Protein AF-A0A7K0TEB4-F1 (afdb_monomer_lite)

Radius of gyration: 22.7 Å; chains: 1; bounding box: 32×31×73 Å

Foldseek 3Di:
DPPPPDDDDQDPVNVVVVVVCVLPDPVCVVVNVVVVVVVCVVLVPDAACVVCVPVLVVCCVVPVVVSVVCVVVVSRHD

pLDDT: mean 90.93, std 8.59, range [52.44, 97.0]

Sequence (78 aa):
MSEKTQLPELGSVGLFRFAWRQLTSMRTALVLLMMLGLAAIPGSLIPQRTQNPMAVSAYFKSSPSQAKWMDQLSLFDV

Structure (mmCIF, N/CA/C/O backbone):
data_AF-A0A7K0TEB4-F1
#
_entry.id   AF-A0A7K0TEB4-F1
#
loop_
_atom_site.group_PDB
_atom_site.id
_atom_site.type_symbol
_atom_site.label_atom_id
_atom_site.label_alt_id
_atom_site.label_comp_id
_atom_site.label_asym_id
_atom_site.label_entity_id
_atom_site.label_seq_id
_atom_site.pdbx_PDB_ins_code
_atom_site.Cartn_x
_atom_site.Cartn_y
_atom_site.Cartn_z
_atom_site.occupancy
_atom_site.B_iso_or_equiv
_atom_site.auth_seq_id
_atom_site.auth_comp_id
_atom_site.auth_asym_id
_atom_site.auth_atom_id
_atom_site.pdbx_PDB_model_num
ATOM 1 N N . MET A 1 1 ? -15.783 -2.210 53.212 1.00 52.44 1 MET A N 1
ATOM 2 C CA . MET A 1 1 ? -16.130 -2.952 51.979 1.00 52.44 1 MET A CA 1
ATOM 3 C C . MET A 1 1 ? -15.254 -2.418 50.863 1.00 52.44 1 MET A C 1
ATOM 5 O O . MET A 1 1 ? -15.384 -1.254 50.527 1.00 52.44 1 MET A O 1
ATOM 9 N N . SER A 1 2 ? -14.293 -3.209 50.381 1.00 62.31 2 SER A N 1
ATOM 10 C CA . SER A 1 2 ? -13.471 -2.829 49.226 1.00 62.31 2 SER A CA 1
ATOM 11 C C . SER A 1 2 ? -14.242 -3.246 47.976 1.00 62.31 2 SER A C 1
ATOM 13 O O . SER A 1 2 ? -14.336 -4.434 47.668 1.00 62.31 2 SER A O 1
ATOM 15 N N . GLU A 1 3 ? -14.907 -2.280 47.350 1.00 70.50 3 GLU A N 1
ATOM 16 C CA . GLU A 1 3 ? -15.635 -2.474 46.100 1.00 70.50 3 GLU A CA 1
ATOM 17 C C . GLU A 1 3 ? -14.605 -2.749 45.000 1.00 70.50 3 GLU A C 1
ATOM 19 O O . GLU A 1 3 ? -13.813 -1.883 44.631 1.00 70.50 3 GLU A O 1
ATOM 24 N N . LYS A 1 4 ? -14.526 -4.004 44.550 1.00 67.94 4 LYS A N 1
ATOM 25 C CA . LYS A 1 4 ? -13.622 -4.397 43.470 1.00 67.94 4 LYS A CA 1
ATOM 26 C C . LYS A 1 4 ? -14.205 -3.876 42.165 1.00 67.94 4 LYS A C 1
ATOM 28 O O . LYS A 1 4 ? -15.107 -4.498 41.608 1.00 67.94 4 LYS A O 1
ATOM 33 N N . THR A 1 5 ? -13.691 -2.748 41.689 1.00 70.44 5 THR A N 1
ATOM 34 C CA . THR A 1 5 ? -13.999 -2.212 40.362 1.00 70.44 5 THR A CA 1
ATOM 35 C C . THR A 1 5 ? -13.630 -3.261 39.315 1.00 70.44 5 THR A C 1
ATOM 37 O O . THR A 1 5 ? -12.453 -3.467 39.023 1.00 70.44 5 THR A O 1
ATOM 40 N N . GLN A 1 6 ? -14.620 -3.973 38.776 1.00 73.06 6 GLN A N 1
ATOM 41 C CA . GLN A 1 6 ? -14.392 -4.883 37.659 1.00 73.06 6 GLN A CA 1
ATOM 42 C C . GLN A 1 6 ? -14.187 -4.040 36.403 1.00 73.06 6 GLN A C 1
ATOM 44 O O . GLN A 1 6 ? -15.128 -3.457 35.866 1.00 73.06 6 GLN A O 1
ATOM 49 N N . LEU A 1 7 ? -12.930 -3.909 35.982 1.00 74.06 7 LEU A N 1
ATOM 50 C CA . LEU A 1 7 ? -12.588 -3.238 34.737 1.00 74.06 7 LEU A CA 1
ATOM 51 C C . LEU A 1 7 ? -13.012 -4.147 33.576 1.00 74.06 7 LEU A C 1
ATOM 53 O O . LEU A 1 7 ? -12.637 -5.320 33.571 1.00 74.06 7 LEU A O 1
ATOM 57 N N . PRO A 1 8 ? -13.785 -3.646 32.600 1.00 76.19 8 PRO A N 1
ATOM 58 C CA . PRO A 1 8 ? -14.133 -4.438 31.432 1.00 76.19 8 PRO A CA 1
ATOM 59 C C . PRO A 1 8 ? -12.859 -4.777 30.652 1.00 76.19 8 PRO A C 1
ATOM 61 O O . PRO A 1 8 ? -12.113 -3.881 30.249 1.00 76.19 8 PRO A O 1
ATOM 64 N N . GLU A 1 9 ? -12.608 -6.068 30.437 1.00 81.00 9 GLU A N 1
ATOM 65 C CA . GLU A 1 9 ? -11.471 -6.505 29.633 1.00 81.00 9 GLU A CA 1
ATOM 66 C C . GLU A 1 9 ? -11.678 -6.089 28.173 1.00 81.00 9 GLU A C 1
ATOM 68 O O . GLU A 1 9 ? -12.726 -6.327 27.563 1.00 81.00 9 GLU A O 1
ATOM 73 N N . LEU A 1 10 ? -10.675 -5.418 27.603 1.00 80.62 10 LEU A N 1
ATOM 74 C CA . LEU A 1 10 ? -10.687 -5.016 26.202 1.00 80.62 10 LEU A CA 1
ATOM 75 C C . LEU A 1 10 ? -10.551 -6.264 25.328 1.00 80.62 10 LEU A C 1
ATOM 77 O O . LEU A 1 10 ? -9.449 -6.715 25.029 1.00 80.62 10 LEU A O 1
ATOM 81 N N . GLY A 1 11 ? -11.686 -6.802 24.886 1.00 89.88 11 GLY A N 1
ATOM 82 C CA . GLY A 1 11 ? -11.710 -7.818 23.838 1.00 89.88 11 GLY A CA 1
ATOM 83 C C . GLY A 1 11 ? -11.094 -7.306 22.528 1.00 89.88 11 GLY A C 1
ATOM 84 O O . GLY A 1 11 ? -10.915 -6.101 22.326 1.00 89.88 11 GLY A O 1
ATOM 85 N N . SER A 1 12 ? -10.827 -8.215 21.589 1.00 94.56 12 SER A N 1
ATOM 86 C CA . SER A 1 12 ? -10.243 -7.917 20.265 1.00 94.56 12 SER A CA 1
ATOM 87 C C . SER A 1 12 ? -10.959 -6.783 19.517 1.00 94.56 12 SER A C 1
ATOM 89 O O . SER A 1 12 ? -10.322 -5.905 18.935 1.00 94.56 12 SER A O 1
ATOM 91 N N . VAL A 1 13 ? -12.290 -6.742 19.603 1.00 94.94 13 VAL A N 1
ATOM 92 C CA . VAL A 1 13 ? -13.122 -5.678 19.017 1.00 94.94 13 VAL A CA 1
ATOM 93 C C . VAL A 1 13 ? -12.859 -4.320 19.682 1.00 94.94 13 VAL A C 1
ATOM 95 O O . VAL A 1 13 ? -12.796 -3.289 19.009 1.00 94.94 13 VAL A O 1
ATOM 98 N N . GLY A 1 14 ? -12.670 -4.305 21.004 1.00 94.00 14 GLY A N 1
ATOM 99 C CA . GLY A 1 14 ? -12.323 -3.106 21.766 1.00 94.00 14 GLY A CA 1
ATOM 100 C C . GLY A 1 14 ? -10.962 -2.543 21.364 1.00 94.00 14 GLY A C 1
ATOM 101 O O . GLY A 1 14 ? -10.845 -1.332 21.167 1.00 94.00 14 GLY A O 1
ATOM 102 N N . LEU A 1 15 ? -9.974 -3.418 21.158 1.00 94.50 15 LEU A N 1
ATOM 103 C CA . LEU A 1 15 ? -8.642 -3.046 20.674 1.00 94.50 15 LEU A CA 1
ATOM 104 C C . LEU A 1 15 ? -8.689 -2.445 19.266 1.00 94.50 15 LEU A C 1
ATOM 106 O O . LEU A 1 15 ? -8.127 -1.373 19.046 1.00 94.50 15 LEU A O 1
ATOM 110 N N . PHE A 1 16 ? -9.410 -3.071 18.331 1.00 96.69 16 PHE A N 1
ATOM 111 C CA . PHE A 1 16 ? -9.545 -2.548 16.969 1.00 96.69 16 PHE A CA 1
ATOM 112 C C . PHE A 1 16 ? -10.213 -1.167 16.952 1.00 96.69 16 PHE A C 1
ATOM 114 O O . PHE A 1 16 ? -9.720 -0.231 16.323 1.00 96.69 16 PHE A O 1
ATOM 121 N N . ARG A 1 17 ? -11.303 -0.999 17.710 1.00 95.12 17 ARG A N 1
ATOM 122 C CA . ARG A 1 17 ? -11.999 0.290 17.830 1.00 95.12 17 ARG A CA 1
ATOM 123 C C . ARG A 1 17 ? -11.121 1.363 18.476 1.00 95.12 17 ARG A C 1
ATOM 125 O O . ARG A 1 17 ? -11.193 2.526 18.080 1.00 95.12 17 ARG A O 1
ATOM 132 N N . PHE A 1 18 ? -10.314 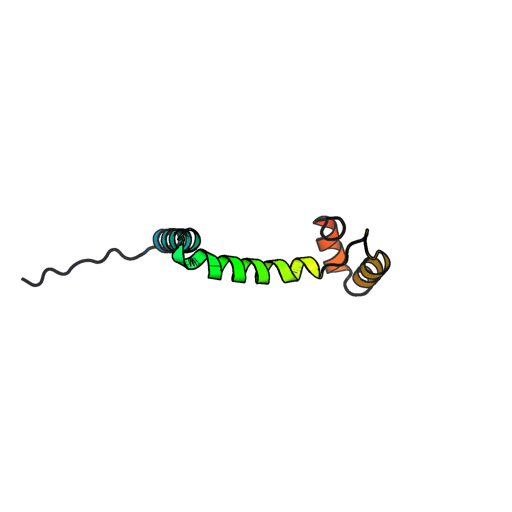1.000 19.471 1.00 93.31 18 PHE A N 1
ATOM 133 C CA . PHE A 1 18 ? -9.349 1.911 20.085 1.00 93.31 18 PHE A CA 1
ATOM 134 C C . PHE A 1 18 ? -8.276 2.349 19.081 1.00 93.31 18 PHE A C 1
ATOM 136 O O . PHE A 1 18 ? -8.058 3.551 18.921 1.00 93.31 18 PHE A O 1
ATOM 143 N N . ALA A 1 19 ? -7.679 1.403 18.351 1.00 94.56 19 ALA A N 1
ATOM 144 C CA . ALA A 1 19 ? -6.702 1.694 17.307 1.00 94.56 19 ALA A CA 1
ATOM 145 C C . ALA A 1 19 ? -7.291 2.627 16.238 1.00 94.56 19 ALA A C 1
ATOM 147 O O . ALA A 1 19 ? -6.685 3.645 15.910 1.00 94.56 19 ALA A O 1
ATOM 148 N N . TRP A 1 20 ? -8.519 2.358 15.783 1.00 95.31 20 TRP A N 1
ATOM 149 C CA . TRP A 1 20 ? -9.225 3.216 14.831 1.00 95.31 20 TRP A CA 1
ATOM 150 C C . TRP A 1 20 ? -9.364 4.659 15.329 1.00 95.31 20 TRP A C 1
ATOM 152 O O . TRP A 1 20 ? -9.012 5.599 14.621 1.00 95.31 20 TRP A O 1
ATOM 162 N N . ARG A 1 21 ? -9.790 4.853 16.585 1.00 94.19 21 ARG A N 1
ATOM 163 C CA . ARG A 1 21 ? -9.899 6.195 17.186 1.00 94.19 21 ARG A CA 1
ATOM 164 C C . ARG A 1 21 ? -8.556 6.917 17.264 1.00 94.19 21 ARG A C 1
ATOM 166 O O . ARG A 1 21 ? -8.527 8.143 17.174 1.00 94.19 21 ARG A O 1
ATOM 173 N N . GLN A 1 22 ? -7.460 6.184 17.449 1.00 92.69 22 GLN A N 1
ATOM 174 C CA . GLN A 1 22 ? -6.127 6.773 17.473 1.00 92.69 22 GLN A CA 1
ATOM 175 C C . GLN A 1 22 ? -5.652 7.193 16.076 1.00 92.69 22 GLN A C 1
ATOM 177 O O . GLN A 1 22 ? -4.975 8.213 15.955 1.00 92.69 22 GLN A O 1
ATOM 182 N N . LEU A 1 23 ? -6.039 6.461 15.030 1.00 93.50 23 LEU A N 1
ATOM 183 C CA . LEU A 1 23 ? -5.751 6.811 13.636 1.00 93.50 23 LEU A CA 1
ATOM 184 C C . LEU A 1 23 ? -6.562 8.024 13.150 1.00 93.50 23 LEU A C 1
ATOM 186 O O . LEU A 1 23 ? -6.090 8.771 12.304 1.00 93.50 23 LEU A O 1
ATOM 190 N N . THR A 1 24 ? -7.754 8.269 13.700 1.00 92.56 24 THR A N 1
ATOM 191 C CA . THR A 1 24 ? -8.613 9.401 13.297 1.00 92.56 24 THR A CA 1
ATOM 192 C C . THR A 1 24 ? -8.507 10.622 14.217 1.00 92.56 24 THR A C 1
ATOM 194 O O . THR A 1 24 ? -9.267 11.578 14.071 1.00 92.56 24 THR A O 1
ATOM 197 N N . SER A 1 25 ? -7.615 10.600 15.209 1.00 92.06 25 SER A N 1
ATOM 198 C CA . SER A 1 25 ? -7.411 11.729 16.122 1.00 92.06 25 SER A CA 1
ATOM 199 C C . SER A 1 25 ? -6.567 12.823 15.467 1.00 92.06 25 SER A C 1
ATOM 201 O O . SER A 1 25 ? -5.522 12.541 14.887 1.00 92.06 25 SER A O 1
ATOM 203 N N . MET A 1 26 ? -6.947 14.096 15.635 1.00 95.38 26 MET A N 1
ATOM 204 C CA . MET A 1 26 ?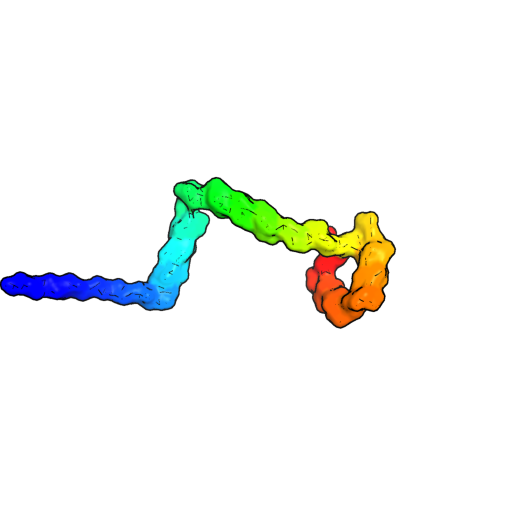 -6.147 15.230 15.142 1.00 95.38 26 MET A CA 1
ATOM 205 C C . MET A 1 26 ? -4.712 15.232 15.692 1.00 95.38 26 MET A C 1
ATOM 207 O O . MET A 1 26 ? -3.779 15.618 14.993 1.00 95.38 26 MET A O 1
ATOM 211 N N . ARG A 1 27 ? -4.519 14.770 16.937 1.00 94.31 27 ARG A N 1
ATOM 212 C CA . ARG A 1 27 ? -3.217 14.785 17.626 1.00 94.31 27 ARG A CA 1
ATOM 213 C C . ARG A 1 27 ? -2.143 13.988 16.884 1.00 94.31 27 ARG A C 1
ATOM 215 O O . ARG A 1 27 ? -0.974 14.353 16.930 1.00 94.31 27 ARG A O 1
ATOM 222 N N . THR A 1 28 ? -2.521 12.895 16.236 1.00 94.62 28 THR A N 1
ATOM 223 C CA . THR A 1 28 ? -1.592 11.988 15.552 1.00 94.62 28 THR A CA 1
ATOM 224 C C . THR A 1 28 ? -1.431 12.304 14.072 1.00 94.62 28 THR A C 1
ATOM 226 O O . THR A 1 28 ? -0.646 11.632 13.411 1.00 94.62 28 THR A O 1
ATOM 229 N N . ALA A 1 29 ? -2.099 13.337 13.547 1.00 93.12 29 ALA A N 1
ATOM 230 C CA . ALA A 1 29 ? -2.135 13.626 12.115 1.00 93.12 29 ALA A CA 1
ATOM 231 C C . ALA A 1 29 ? -0.741 13.803 11.493 1.00 93.12 29 ALA A C 1
ATOM 233 O O . ALA A 1 29 ? -0.447 13.154 10.499 1.00 93.12 29 ALA A O 1
ATOM 234 N N . LEU A 1 30 ? 0.152 14.605 12.086 1.00 95.44 30 LEU A N 1
ATOM 235 C CA . LEU A 1 30 ? 1.504 14.804 11.534 1.00 95.44 30 LEU A CA 1
ATOM 236 C C . LEU A 1 30 ? 2.325 13.508 11.504 1.00 95.44 30 LEU A C 1
ATOM 238 O O . LEU A 1 30 ? 3.011 13.229 10.524 1.00 95.44 30 LEU A O 1
ATOM 242 N N . VAL A 1 31 ? 2.218 12.689 12.553 1.00 95.06 31 VAL A N 1
ATOM 243 C CA . VAL A 1 31 ? 2.887 11.381 12.609 1.00 95.06 31 VAL A CA 1
ATOM 244 C C . VAL A 1 31 ? 2.309 10.448 11.548 1.00 95.06 31 VAL A C 1
ATOM 246 O O . VAL A 1 31 ? 3.060 9.775 10.851 1.00 95.06 31 VAL A O 1
ATOM 249 N N . LEU A 1 32 ? 0.986 10.435 11.382 1.00 95.69 32 LEU A N 1
ATOM 250 C CA . LEU A 1 32 ? 0.304 9.650 10.354 1.00 95.69 32 LEU A CA 1
ATOM 251 C C . LEU A 1 32 ? 0.679 10.096 8.946 1.00 95.69 32 LEU A C 1
ATOM 253 O O . LEU A 1 32 ? 0.906 9.242 8.101 1.00 95.69 32 LEU A O 1
ATOM 257 N N . LEU A 1 33 ? 0.809 11.399 8.701 1.00 95.31 33 LEU A N 1
ATOM 258 C CA . LEU A 1 33 ? 1.280 11.932 7.425 1.00 95.31 33 LEU A CA 1
ATOM 259 C C . LEU A 1 33 ? 2.727 11.516 7.145 1.00 95.31 33 LEU A C 1
ATOM 261 O O . LEU A 1 33 ? 3.040 11.109 6.030 1.00 95.31 33 LEU A O 1
ATOM 265 N N . MET A 1 34 ? 3.599 11.542 8.155 1.00 96.62 34 MET A N 1
ATOM 266 C CA . MET A 1 34 ? 4.967 11.044 8.013 1.00 96.62 34 MET A CA 1
ATOM 267 C C . MET A 1 34 ? 4.993 9.539 7.716 1.00 96.62 34 MET A C 1
ATOM 269 O O . MET A 1 34 ? 5.675 9.106 6.790 1.00 96.62 34 MET A O 1
ATOM 273 N N . MET A 1 35 ? 4.217 8.742 8.456 1.00 96.19 35 MET A N 1
ATOM 274 C CA . MET A 1 35 ? 4.096 7.300 8.215 1.00 96.19 35 MET A CA 1
ATOM 275 C C . MET A 1 35 ? 3.516 6.998 6.831 1.00 96.19 35 MET A C 1
ATOM 277 O O . MET A 1 35 ? 4.004 6.097 6.155 1.00 96.19 35 MET A O 1
ATOM 281 N N . LEU A 1 36 ? 2.525 7.770 6.385 1.00 94.81 36 LEU A N 1
ATOM 282 C CA . LEU A 1 36 ? 1.944 7.666 5.050 1.00 94.81 36 LEU A CA 1
ATOM 283 C C . LEU A 1 36 ? 2.992 7.942 3.969 1.00 94.81 36 LEU A C 1
ATOM 285 O O . LEU A 1 36 ? 3.085 7.187 3.005 1.00 94.81 36 LEU A O 1
ATOM 289 N N . GLY A 1 37 ? 3.815 8.976 4.154 1.00 95.31 37 GLY A N 1
ATOM 290 C CA . GLY A 1 37 ? 4.926 9.277 3.255 1.00 95.31 37 GLY A CA 1
ATOM 291 C C . GLY A 1 37 ? 5.906 8.110 3.136 1.00 95.31 37 GLY A C 1
ATOM 292 O O . GLY A 1 37 ? 6.243 7.709 2.026 1.00 95.31 37 GLY A O 1
ATOM 293 N N . LEU A 1 38 ? 6.305 7.508 4.261 1.00 95.94 38 LEU A N 1
ATOM 294 C CA . LEU A 1 38 ? 7.187 6.333 4.265 1.00 95.94 38 LEU A CA 1
ATOM 295 C C . LEU A 1 38 ? 6.542 5.120 3.583 1.00 95.94 38 LEU A C 1
ATOM 297 O O . LEU A 1 38 ? 7.200 4.420 2.814 1.00 95.94 38 LEU A O 1
ATOM 301 N N . ALA A 1 39 ? 5.252 4.889 3.827 1.00 94.38 39 ALA A N 1
ATOM 302 C CA . ALA A 1 39 ? 4.506 3.790 3.225 1.00 94.38 39 ALA A CA 1
ATOM 303 C C . ALA A 1 39 ? 4.347 3.929 1.701 1.00 94.38 39 ALA A C 1
ATOM 305 O O . ALA A 1 39 ? 4.186 2.920 1.020 1.00 94.38 39 ALA A O 1
ATOM 306 N N . ALA A 1 40 ? 4.419 5.145 1.152 1.00 93.50 40 ALA A N 1
ATOM 307 C CA . ALA A 1 40 ? 4.325 5.389 -0.287 1.00 93.50 40 ALA A CA 1
ATOM 308 C C . ALA A 1 40 ? 5.627 5.078 -1.058 1.00 93.50 40 ALA A C 1
ATOM 310 O O . ALA A 1 40 ? 5.587 4.891 -2.273 1.00 93.50 40 ALA A O 1
ATOM 311 N N . ILE A 1 41 ? 6.777 4.991 -0.375 1.00 93.44 41 ILE A N 1
ATOM 312 C CA . ILE A 1 41 ? 8.097 4.810 -1.007 1.00 93.44 41 ILE A CA 1
ATOM 313 C C . ILE A 1 41 ? 8.216 3.496 -1.802 1.00 93.44 41 ILE A C 1
ATOM 315 O O . ILE A 1 41 ? 8.699 3.543 -2.927 1.00 93.44 41 ILE A O 1
ATOM 319 N N . PRO A 1 42 ? 7.795 2.316 -1.303 1.00 88.06 42 PRO A N 1
ATOM 320 C CA . PRO A 1 42 ? 8.017 1.062 -2.027 1.00 88.06 42 PRO A CA 1
ATOM 321 C C . PRO A 1 42 ? 7.343 1.021 -3.404 1.00 88.06 42 PRO A C 1
ATOM 323 O O . PRO A 1 42 ? 7.913 0.476 -4.348 1.00 88.06 42 PRO A O 1
ATOM 326 N N . GLY A 1 43 ? 6.155 1.622 -3.533 1.00 86.44 43 GLY A N 1
ATOM 327 C CA . GLY A 1 43 ? 5.420 1.664 -4.798 1.00 86.44 43 GLY A CA 1
ATOM 328 C C . GLY A 1 43 ? 6.138 2.465 -5.886 1.00 86.44 43 GLY A C 1
ATOM 329 O O . GLY A 1 43 ? 6.045 2.114 -7.057 1.00 86.44 43 GLY A O 1
ATOM 330 N N . SER A 1 44 ? 6.916 3.488 -5.517 1.00 86.00 44 SER A N 1
ATOM 331 C CA . SER A 1 44 ? 7.639 4.323 -6.486 1.00 86.00 44 SER A CA 1
ATOM 332 C C . SER A 1 44 ? 8.897 3.662 -7.060 1.00 86.00 44 SER A C 1
ATOM 334 O O . SER A 1 44 ? 9.446 4.153 -8.044 1.00 86.00 44 SER A O 1
ATOM 336 N N . LEU A 1 45 ? 9.352 2.547 -6.477 1.00 89.50 45 LEU A N 1
ATOM 337 C CA . LEU A 1 45 ? 10.525 1.799 -6.943 1.00 89.50 45 LEU A CA 1
ATOM 338 C C . LEU A 1 45 ? 10.191 0.779 -8.043 1.00 89.50 45 LEU A C 1
ATOM 340 O O . LEU A 1 45 ? 11.100 0.209 -8.648 1.00 89.50 45 LEU A O 1
ATOM 344 N N . ILE A 1 46 ? 8.904 0.517 -8.288 1.00 92.06 46 ILE A N 1
ATOM 345 C CA . ILE A 1 46 ? 8.460 -0.452 -9.293 1.00 92.06 46 ILE A CA 1
ATOM 346 C C . ILE A 1 46 ? 8.662 0.153 -10.693 1.00 92.06 46 ILE A C 1
ATOM 348 O O . ILE A 1 46 ? 8.125 1.229 -10.968 1.00 92.06 46 ILE A O 1
ATOM 352 N N . PRO A 1 47 ? 9.410 -0.511 -11.597 1.00 94.00 47 PRO A N 1
ATOM 353 C CA . PRO A 1 47 ? 9.686 0.032 -12.925 1.00 94.00 47 PRO A CA 1
ATOM 354 C C . PRO A 1 47 ? 8.403 0.130 -13.759 1.00 94.00 47 PRO A C 1
ATOM 356 O O . PRO A 1 47 ? 7.680 -0.847 -13.878 1.00 94.00 47 PRO A O 1
ATOM 359 N N . GLN A 1 48 ? 8.142 1.274 -14.390 1.00 95.06 48 GLN A N 1
ATOM 360 C CA . GLN A 1 48 ? 6.943 1.477 -15.217 1.00 95.06 48 GLN A CA 1
ATOM 361 C C . GLN A 1 48 ? 7.249 1.303 -16.710 1.00 95.06 48 GLN A C 1
ATOM 363 O O . GLN A 1 48 ? 8.266 1.815 -17.193 1.00 95.06 48 GLN A O 1
ATOM 368 N N . ARG A 1 49 ? 6.366 0.637 -17.474 1.00 94.31 49 ARG A N 1
ATOM 369 C CA . ARG A 1 49 ? 6.572 0.392 -18.920 1.00 94.31 49 ARG A CA 1
ATOM 370 C C . ARG A 1 49 ? 6.658 1.682 -19.729 1.00 94.31 49 ARG A C 1
ATOM 372 O O . ARG A 1 49 ? 7.495 1.774 -20.623 1.00 94.31 49 ARG A O 1
ATOM 379 N N . THR A 1 50 ? 5.851 2.681 -19.378 1.00 93.19 50 THR A N 1
ATOM 380 C CA . THR A 1 50 ? 5.818 3.994 -20.045 1.00 93.19 50 THR A CA 1
ATOM 381 C C . THR A 1 50 ? 7.100 4.800 -19.822 1.00 93.19 50 THR A C 1
ATOM 383 O O . THR A 1 50 ? 7.500 5.574 -20.686 1.00 93.19 50 THR A O 1
ATOM 386 N N . GLN A 1 51 ? 7.761 4.622 -18.673 1.00 93.56 51 GLN A N 1
ATOM 387 C CA . GLN A 1 51 ? 8.956 5.390 -18.304 1.00 93.56 51 GLN A CA 1
ATOM 388 C C . GLN A 1 51 ? 10.255 4.679 -18.695 1.00 93.56 51 GLN A C 1
ATOM 390 O O . GLN A 1 51 ? 11.197 5.321 -19.152 1.00 93.56 51 GLN A O 1
ATOM 395 N N . ASN A 1 52 ? 10.331 3.359 -18.499 1.00 94.19 52 ASN A N 1
ATOM 396 C CA . ASN A 1 52 ? 11.524 2.573 -18.798 1.00 94.19 52 ASN A CA 1
ATOM 397 C C . ASN A 1 52 ? 11.168 1.116 -19.172 1.00 94.19 52 ASN A C 1
ATOM 399 O O . ASN A 1 52 ? 11.266 0.207 -18.339 1.00 94.19 52 ASN A O 1
ATOM 403 N N . PRO A 1 53 ? 10.808 0.851 -20.441 1.00 93.88 53 PRO A N 1
ATOM 404 C CA . PRO A 1 53 ? 10.414 -0.488 -20.891 1.00 93.88 53 PRO A CA 1
ATOM 405 C C . PRO A 1 53 ? 11.564 -1.507 -20.824 1.00 93.88 53 PRO A C 1
ATOM 407 O O . PRO A 1 53 ? 11.338 -2.713 -20.670 1.00 93.88 53 PRO A O 1
ATOM 410 N N . MET A 1 54 ? 12.816 -1.040 -20.893 1.00 96.06 54 MET A N 1
ATOM 411 C CA . MET A 1 54 ? 13.994 -1.891 -20.728 1.00 96.06 54 MET A CA 1
ATOM 412 C C . MET A 1 54 ? 14.159 -2.381 -19.289 1.00 96.06 54 MET A C 1
ATOM 414 O O . MET A 1 54 ? 14.484 -3.551 -19.094 1.0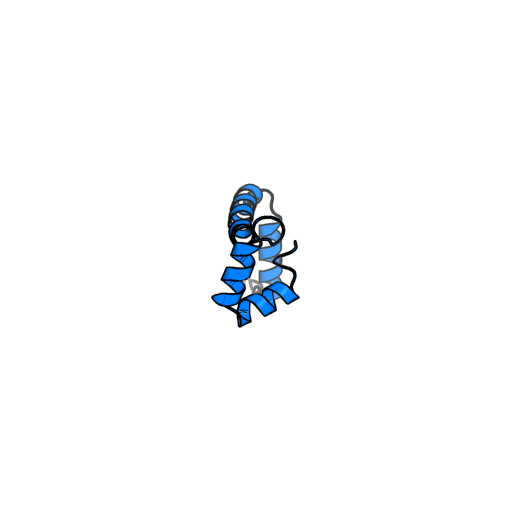0 96.06 54 MET A O 1
ATOM 418 N N . ALA A 1 55 ? 13.910 -1.529 -18.290 1.00 94.50 55 ALA A N 1
ATOM 419 C CA . ALA A 1 55 ? 13.967 -1.920 -16.882 1.00 94.50 55 ALA A CA 1
ATOM 420 C C . ALA A 1 55 ? 12.910 -2.978 -16.550 1.00 94.50 55 ALA A C 1
ATOM 422 O O . ALA A 1 55 ? 13.227 -3.964 -15.888 1.00 94.50 55 ALA A O 1
ATOM 423 N N . VAL A 1 56 ? 11.693 -2.837 -17.086 1.00 94.88 56 VAL A N 1
ATOM 424 C CA . VAL A 1 56 ? 10.650 -3.866 -16.960 1.00 94.88 56 VAL A CA 1
ATOM 425 C C . VAL A 1 56 ? 11.115 -5.170 -17.613 1.00 94.88 56 VAL A C 1
ATOM 427 O O . VAL A 1 56 ? 11.114 -6.218 -16.976 1.00 94.88 56 VAL A O 1
ATOM 430 N N . SER A 1 57 ? 11.626 -5.114 -18.845 1.00 95.06 57 SER A N 1
ATOM 431 C CA . SER A 1 57 ? 12.146 -6.300 -19.543 1.00 95.06 57 SER A CA 1
ATOM 432 C C . SER A 1 57 ? 13.300 -6.985 -18.795 1.00 95.06 57 SER A C 1
ATOM 434 O O . SER A 1 57 ? 13.397 -8.212 -18.794 1.00 95.06 57 SER A O 1
ATOM 436 N N . ALA A 1 58 ? 14.176 -6.215 -18.145 1.00 96.19 58 ALA A N 1
ATOM 437 C CA . ALA A 1 58 ? 15.242 -6.739 -17.295 1.00 96.19 58 ALA A CA 1
ATOM 438 C C . ALA A 1 58 ? 14.684 -7.388 -16.019 1.00 96.19 58 ALA A C 1
ATOM 440 O O . ALA A 1 58 ? 15.126 -8.475 -15.653 1.00 96.19 58 ALA A O 1
ATOM 441 N N . TYR A 1 59 ? 13.665 -6.786 -15.402 1.00 95.19 59 TYR A N 1
ATOM 442 C CA . TYR A 1 59 ? 12.986 -7.325 -14.223 1.00 95.19 59 TYR A CA 1
ATOM 443 C C . TYR A 1 59 ? 12.298 -8.670 -14.508 1.00 95.19 59 TYR A C 1
ATOM 445 O O . TYR A 1 59 ? 12.396 -9.610 -13.720 1.00 95.19 59 TYR A O 1
ATOM 453 N N . PHE A 1 60 ? 11.683 -8.816 -15.686 1.00 96.06 60 PHE A N 1
ATOM 454 C CA . PHE A 1 60 ? 11.126 -10.091 -16.153 1.00 96.06 60 PHE A CA 1
ATOM 455 C C . PHE A 1 60 ? 12.186 -11.180 -16.359 1.00 96.06 60 PHE A C 1
ATOM 457 O O . PHE A 1 60 ? 11.875 -12.361 -16.215 1.00 96.06 60 PHE A O 1
ATOM 464 N N . LYS A 1 61 ? 13.430 -10.803 -16.684 1.00 96.81 61 LYS A N 1
ATOM 465 C CA . LYS A 1 61 ? 14.553 -11.744 -16.801 1.00 96.81 61 LYS A CA 1
ATOM 466 C C . LYS A 1 61 ? 15.121 -12.127 -15.436 1.00 96.81 61 LYS A C 1
ATOM 468 O O . LYS A 1 61 ? 15.457 -13.291 -15.243 1.00 96.81 61 LYS A O 1
ATOM 473 N N . SER A 1 62 ? 15.234 -11.177 -14.506 1.00 97.00 62 SER A N 1
ATOM 474 C CA . SER A 1 62 ? 15.801 -11.429 -13.176 1.00 97.00 62 SER A CA 1
ATOM 475 C C . SER A 1 62 ? 14.842 -12.183 -12.256 1.00 97.00 62 SER A C 1
ATOM 477 O O . SER A 1 62 ? 15.272 -13.078 -11.535 1.00 97.00 62 SER A O 1
ATOM 479 N N . SER A 1 63 ? 13.548 -11.848 -12.299 1.00 95.44 63 SER A N 1
ATOM 480 C CA . SER A 1 63 ? 12.532 -12.371 -11.377 1.00 95.44 63 SER A CA 1
ATOM 481 C C . SER A 1 63 ? 11.234 -12.747 -12.112 1.00 95.44 63 SER A C 1
ATOM 483 O O . SER A 1 63 ? 10.207 -12.089 -11.931 1.00 95.44 63 SER A O 1
ATOM 485 N N . PRO A 1 64 ? 11.224 -13.821 -12.929 1.00 94.56 64 PRO A N 1
ATOM 486 C CA . PRO A 1 64 ? 10.114 -14.112 -13.843 1.00 94.56 64 PRO A CA 1
ATOM 487 C C . PRO A 1 64 ? 8.776 -14.419 -13.153 1.00 94.56 64 PRO A C 1
ATOM 489 O O . PRO A 1 64 ? 7.720 -14.022 -13.643 1.00 94.56 64 PRO A O 1
ATOM 492 N N . SER A 1 65 ? 8.792 -15.143 -12.028 1.00 96.12 65 SER A N 1
ATOM 493 C CA . SER A 1 65 ? 7.576 -15.510 -11.285 1.00 96.12 65 SER A CA 1
ATOM 494 C C . SER A 1 65 ? 6.929 -14.301 -10.609 1.00 96.12 65 SER A C 1
ATOM 496 O O . SER A 1 65 ? 5.714 -14.129 -10.686 1.00 96.12 65 SER A O 1
ATOM 498 N N . GLN A 1 66 ? 7.746 -13.444 -9.994 1.00 94.06 66 GLN A N 1
ATOM 499 C CA . GLN A 1 66 ? 7.298 -12.213 -9.352 1.00 94.06 66 GLN A CA 1
ATOM 500 C C . GLN A 1 66 ? 6.787 -11.207 -10.386 1.00 94.06 66 GLN A C 1
ATOM 502 O O . GLN A 1 66 ? 5.708 -10.651 -10.205 1.00 94.06 66 GLN A O 1
ATOM 507 N N . ALA A 1 67 ? 7.508 -11.035 -11.498 1.00 94.62 67 ALA A N 1
ATOM 508 C CA . ALA A 1 67 ? 7.103 -10.147 -12.580 1.00 94.62 67 ALA A CA 1
ATOM 509 C C . ALA 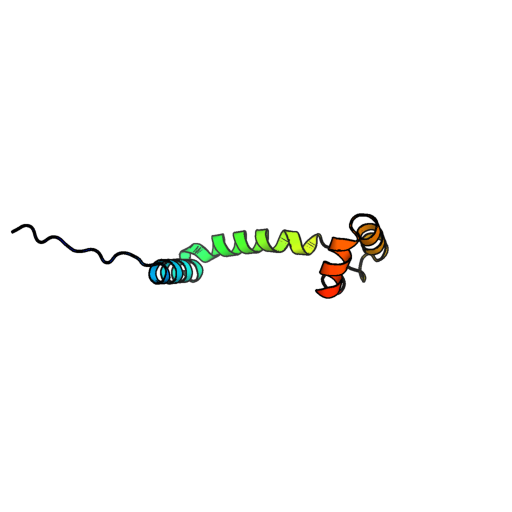A 1 67 ? 5.731 -10.532 -13.153 1.00 94.62 67 ALA A C 1
ATOM 511 O O . ALA A 1 67 ? 4.891 -9.661 -13.328 1.00 94.62 67 ALA A O 1
ATOM 512 N N . LYS A 1 68 ? 5.451 -11.829 -13.355 1.00 95.62 68 LYS A N 1
ATOM 513 C CA . LYS A 1 68 ? 4.125 -12.292 -13.804 1.00 95.62 68 LYS A CA 1
ATOM 514 C C . LYS A 1 68 ? 3.004 -11.918 -12.833 1.00 95.62 68 LYS A C 1
ATOM 516 O O . LYS A 1 68 ? 1.968 -11.442 -13.275 1.00 95.62 68 LYS A O 1
ATOM 521 N N . TRP A 1 69 ? 3.211 -12.108 -11.531 1.00 96.31 69 TRP A N 1
ATOM 522 C CA . TRP A 1 69 ? 2.219 -11.726 -10.520 1.00 96.31 69 TRP A CA 1
ATOM 523 C C . TRP A 1 69 ? 1.987 -10.215 -10.475 1.00 96.31 69 TRP A C 1
ATOM 525 O O . TRP A 1 69 ? 0.849 -9.763 -10.408 1.00 96.31 69 TRP A O 1
ATOM 535 N N . MET A 1 70 ? 3.060 -9.427 -10.535 1.00 94.06 70 MET A N 1
ATOM 536 C CA . MET A 1 70 ? 2.974 -7.965 -10.551 1.00 94.06 70 MET A CA 1
ATOM 537 C C . MET A 1 70 ? 2.270 -7.446 -1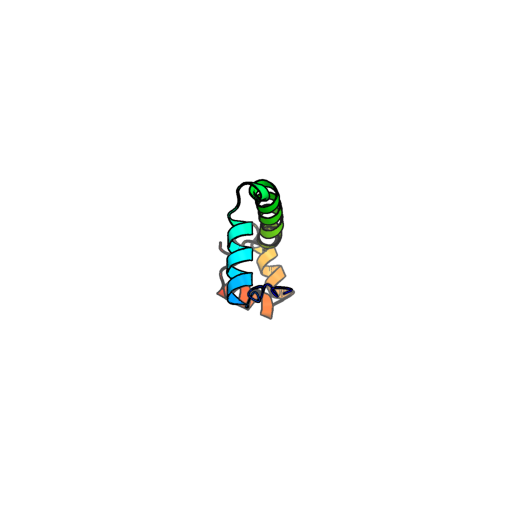1.806 1.00 94.06 70 MET A C 1
ATOM 539 O O . MET A 1 70 ? 1.492 -6.501 -11.724 1.00 94.06 70 MET A O 1
ATOM 543 N N . ASP A 1 71 ? 2.505 -8.094 -12.945 1.00 94.38 71 ASP A N 1
ATOM 544 C CA . ASP A 1 71 ? 1.861 -7.781 -14.217 1.00 94.38 71 ASP A CA 1
ATOM 545 C C . ASP A 1 71 ? 0.364 -8.107 -14.213 1.00 94.38 71 ASP A C 1
ATOM 547 O O . ASP A 1 71 ? -0.448 -7.316 -14.679 1.00 94.38 71 ASP A O 1
ATOM 551 N N . GLN A 1 72 ? -0.029 -9.226 -13.594 1.00 94.62 72 GLN A N 1
ATOM 552 C CA . GLN A 1 72 ? -1.442 -9.564 -13.377 1.00 94.62 72 GLN A CA 1
ATOM 553 C C . GLN A 1 72 ? -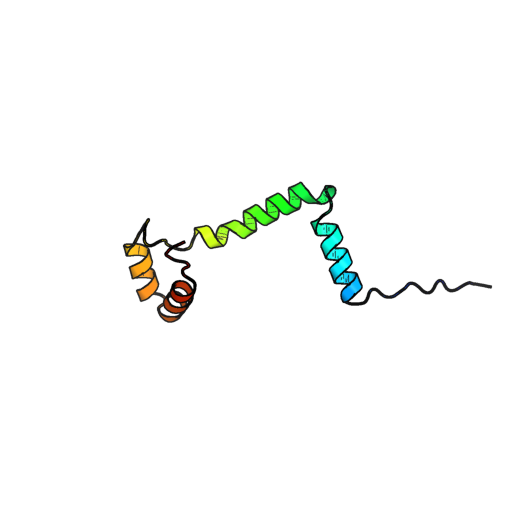2.171 -8.545 -12.493 1.00 94.62 72 GLN A C 1
ATOM 555 O O . GLN A 1 72 ? -3.381 -8.380 -12.618 1.00 94.62 72 GLN A O 1
ATOM 560 N N . LEU A 1 73 ? -1.438 -7.873 -11.605 1.00 94.81 73 LEU A N 1
ATOM 561 C CA . LEU A 1 73 ? -1.935 -6.784 -10.765 1.00 94.81 73 LEU A CA 1
ATOM 562 C C . LEU A 1 73 ? -1.748 -5.399 -11.412 1.00 94.81 73 LEU A C 1
ATOM 564 O O . LEU A 1 73 ? -1.967 -4.390 -10.745 1.00 94.81 73 LEU A O 1
ATOM 568 N N . SER A 1 74 ? -1.322 -5.342 -12.679 1.00 91.50 74 SER A N 1
ATOM 569 C CA . SER A 1 74 ? -1.061 -4.114 -13.443 1.00 91.50 74 SER A CA 1
ATOM 570 C C . SER A 1 74 ? -0.060 -3.149 -12.795 1.00 91.50 74 SER A C 1
ATOM 572 O O . SER A 1 74 ? -0.070 -1.961 -13.093 1.00 91.50 74 SER A O 1
ATOM 574 N N . LEU A 1 75 ? 0.857 -3.631 -11.949 1.00 93.12 75 LEU A N 1
ATOM 575 C CA . LEU A 1 75 ? 1.799 -2.771 -11.212 1.00 93.12 75 LEU A CA 1
ATOM 576 C C . LEU A 1 75 ? 2.860 -2.085 -12.095 1.00 93.12 75 LEU A C 1
ATOM 578 O O . LEU A 1 75 ? 3.552 -1.185 -11.619 1.00 93.12 75 LEU A O 1
ATOM 582 N N . PHE A 1 76 ? 3.007 -2.509 -13.353 1.00 93.75 76 PHE A N 1
ATOM 583 C CA . PHE A 1 76 ? 3.930 -1.917 -14.331 1.00 93.75 76 PHE A CA 1
ATOM 584 C C . PHE A 1 76 ? 3.264 -0.917 -15.294 1.00 93.75 76 PHE A C 1
ATOM 586 O O . PHE A 1 76 ? 3.975 -0.320 -16.111 1.00 93.75 76 PHE A O 1
ATOM 593 N N . ASP A 1 77 ? 1.935 -0.776 -15.225 1.00 90.06 77 ASP A N 1
ATOM 594 C CA . ASP A 1 77 ? 1.116 0.034 -16.141 1.00 90.06 77 ASP A CA 1
ATOM 595 C C . ASP A 1 77 ? 0.150 0.970 -15.392 1.00 90.06 77 ASP A C 1
ATOM 597 O O . ASP A 1 77 ? -0.910 1.311 -15.923 1.00 90.06 77 ASP A O 1
ATOM 601 N N . VAL A 1 78 ? 0.483 1.331 -14.147 1.00 81.94 78 VAL A N 1
ATOM 602 C CA . VAL A 1 78 ? -0.353 2.213 -13.312 1.00 81.94 78 VAL A CA 1
ATOM 603 C C . VAL A 1 78 ? -0.362 3.662 -13.789 1.00 81.94 78 VAL A C 1
ATOM 605 O O . VAL A 1 78 ? 0.654 4.130 -14.356 1.00 81.94 78 VAL A O 1
#

Secondary structure (DSSP, 8-state):
------PPP--HHHHHHHHHHHHT-GGGHHHHHHHHHHHHHHHHTSPPTTT-HHHHHHHHHH-HHHHHHHHHTTTT--